Protein AF-A0AAW4NFK6-F1 (afdb_monomer_lite)

Structure (mmCIF, N/CA/C/O backbone):
data_AF-A0AAW4NFK6-F1
#
_entry.id   AF-A0AAW4NFK6-F1
#
loop_
_atom_site.group_PDB
_atom_site.id
_atom_site.type_symbol
_atom_site.label_atom_id
_atom_site.label_alt_id
_atom_site.label_comp_id
_atom_site.label_asym_id
_atom_site.label_entity_id
_atom_site.label_seq_id
_atom_site.pdbx_PDB_ins_code
_atom_site.Cartn_x
_atom_site.Cartn_y
_atom_site.Cartn_z
_atom_site.occupancy
_atom_site.B_iso_or_equiv
_atom_site.auth_seq_id
_atom_site.auth_comp_id
_atom_site.auth_asym_id
_atom_site.auth_atom_id
_atom_site.pdbx_PDB_model_num
ATOM 1 N N . SER A 1 1 ? -17.044 43.569 -2.021 1.00 49.84 1 SER A N 1
ATOM 2 C CA . SER A 1 1 ? -17.349 42.137 -2.201 1.00 49.84 1 SER A CA 1
ATOM 3 C C . SER A 1 1 ? -16.428 41.500 -3.226 1.00 49.84 1 SER A C 1
ATOM 5 O O . SER A 1 1 ? -16.713 41.596 -4.406 1.00 49.84 1 SER A O 1
ATOM 7 N N . THR A 1 2 ? -15.342 40.859 -2.787 1.00 44.12 2 THR A N 1
ATOM 8 C CA . THR A 1 2 ? -14.491 39.955 -3.604 1.00 44.12 2 THR A CA 1
ATOM 9 C C . THR A 1 2 ? -13.781 38.915 -2.717 1.00 44.12 2 THR A C 1
ATOM 11 O O . THR A 1 2 ? -12.683 38.457 -3.010 1.00 44.12 2 THR A O 1
ATOM 14 N N . ALA A 1 3 ? -14.412 38.496 -1.616 1.00 42.59 3 ALA A N 1
ATOM 15 C CA . ALA A 1 3 ? -13.927 37.400 -0.776 1.00 42.59 3 ALA A CA 1
ATOM 16 C C . ALA A 1 3 ? -14.641 36.095 -1.172 1.00 42.59 3 ALA A C 1
ATOM 18 O O . ALA A 1 3 ? -15.567 35.675 -0.492 1.00 42.59 3 ALA A O 1
ATOM 19 N N . SER A 1 4 ? -14.303 35.491 -2.321 1.00 52.50 4 SER A N 1
ATOM 20 C CA . SER A 1 4 ? -15.000 34.259 -2.756 1.00 52.50 4 SER A CA 1
ATOM 21 C C . SER A 1 4 ? -14.193 33.263 -3.602 1.00 52.50 4 SER A C 1
ATOM 23 O O . SER A 1 4 ? -14.784 32.347 -4.171 1.00 52.50 4 SER A O 1
ATOM 25 N N . LEU A 1 5 ? -12.863 33.361 -3.693 1.00 42.22 5 LEU A N 1
ATOM 26 C CA . LEU A 1 5 ? -12.086 32.372 -4.469 1.00 42.22 5 LEU A CA 1
ATOM 27 C C . LEU A 1 5 ? -10.862 31.785 -3.748 1.00 42.22 5 LEU A C 1
ATOM 29 O O . LEU A 1 5 ? -10.361 30.752 -4.181 1.00 42.22 5 LEU A O 1
ATOM 33 N N . ALA A 1 6 ? -10.441 32.342 -2.607 1.00 37.84 6 ALA A N 1
ATOM 34 C CA . ALA A 1 6 ? -9.285 31.833 -1.857 1.00 37.84 6 ALA A CA 1
ATOM 35 C C . ALA A 1 6 ? -9.599 30.640 -0.924 1.00 37.84 6 ALA A C 1
ATOM 37 O O . ALA A 1 6 ? -8.694 29.911 -0.541 1.00 37.84 6 ALA A O 1
ATOM 38 N N . ASN A 1 7 ? -10.870 30.363 -0.608 1.00 40.41 7 ASN A N 1
ATOM 39 C CA . ASN A 1 7 ? -11.235 29.296 0.343 1.00 40.41 7 ASN A CA 1
ATOM 40 C C . ASN A 1 7 ? -11.409 27.896 -0.279 1.00 40.41 7 ASN A C 1
ATOM 42 O O . ASN A 1 7 ? -11.901 26.987 0.386 1.00 40.41 7 ASN A O 1
ATOM 46 N N . ARG A 1 8 ? -11.003 27.681 -1.540 1.00 42.06 8 ARG A N 1
ATOM 47 C CA . ARG A 1 8 ? -10.963 26.329 -2.141 1.00 42.06 8 ARG A CA 1
ATOM 48 C C . ARG A 1 8 ? -9.653 25.582 -1.897 1.00 42.06 8 ARG A C 1
ATOM 50 O O . ARG A 1 8 ? -9.606 24.376 -2.129 1.00 42.06 8 ARG A O 1
ATOM 57 N N . SER A 1 9 ? -8.619 26.242 -1.379 1.00 39.28 9 SER A N 1
ATOM 58 C CA . SER A 1 9 ? -7.409 25.564 -0.923 1.00 39.28 9 SER A CA 1
ATOM 59 C C . SER A 1 9 ? -7.578 25.117 0.528 1.00 39.28 9 SER A C 1
ATOM 61 O O . SER A 1 9 ? -6.996 25.694 1.440 1.00 39.28 9 SER A O 1
ATOM 63 N N . GLY A 1 10 ? -8.321 24.029 0.740 1.00 38.44 10 GLY A N 1
ATOM 64 C CA . GLY A 1 10 ? -8.174 23.174 1.928 1.00 38.44 10 GLY A CA 1
ATOM 65 C C . GLY A 1 10 ? -6.815 22.456 1.938 1.00 38.44 10 GLY A C 1
ATOM 66 O O . GLY A 1 10 ? -6.737 21.250 2.154 1.00 38.44 10 GLY A O 1
ATOM 67 N N . ILE A 1 11 ? -5.752 23.181 1.597 1.00 47.53 11 ILE A N 1
ATOM 68 C CA . ILE A 1 11 ? -4.374 22.724 1.607 1.00 47.53 11 ILE A CA 1
ATOM 69 C C . ILE A 1 11 ? -3.883 23.041 3.014 1.00 47.53 11 ILE A C 1
ATOM 71 O O . ILE A 1 11 ? -3.931 24.188 3.439 1.00 47.53 11 ILE A O 1
ATOM 75 N N . MET A 1 12 ? -3.431 22.005 3.716 1.00 44.34 12 MET A N 1
ATOM 76 C CA . MET A 1 12 ? -2.899 22.043 5.083 1.00 44.34 12 MET A CA 1
ATOM 77 C C . MET A 1 12 ? -3.910 21.915 6.230 1.00 44.34 12 MET A C 1
ATOM 79 O O . MET A 1 12 ? -3.696 22.446 7.314 1.00 44.34 12 MET A O 1
ATOM 83 N N . ALA A 1 13 ? -4.919 21.051 6.085 1.00 44.81 13 ALA A N 1
ATOM 84 C CA . ALA A 1 13 ? -5.114 20.128 7.202 1.00 44.81 13 ALA A CA 1
ATOM 85 C C . ALA A 1 13 ? -3.843 19.269 7.240 1.00 44.81 13 ALA A C 1
ATOM 87 O O . ALA A 1 13 ? -3.652 18.445 6.344 1.00 44.81 13 ALA A O 1
ATOM 88 N N . GLU A 1 14 ? -2.934 19.534 8.182 1.00 44.31 14 GLU A N 1
ATOM 89 C CA . GLU A 1 14 ? -1.810 18.650 8.499 1.00 44.31 14 GLU A CA 1
ATOM 90 C C . GLU A 1 14 ? -2.320 17.207 8.465 1.00 44.31 14 GLU A C 1
ATOM 92 O O . GLU A 1 14 ? -3.109 16.784 9.316 1.00 44.31 14 GLU A O 1
ATOM 97 N N . LYS A 1 15 ? -1.958 16.459 7.418 1.00 56.81 15 LYS A N 1
ATOM 98 C CA . LYS A 1 15 ? -2.422 15.087 7.238 1.00 56.81 15 LYS A CA 1
ATOM 99 C C . LYS A 1 15 ? -1.701 14.224 8.268 1.00 56.81 15 LYS A C 1
ATOM 101 O O . LYS A 1 15 ? -0.729 13.552 7.942 1.00 56.81 15 LYS A O 1
ATOM 106 N N . LYS A 1 16 ? -2.209 14.193 9.503 1.00 51.50 16 LYS A N 1
ATOM 107 C CA . LYS A 1 16 ? -1.746 13.305 10.587 1.00 51.50 16 LYS A CA 1
ATOM 108 C C . LYS A 1 16 ? -1.607 11.836 10.149 1.00 51.50 16 LYS A C 1
ATOM 110 O O . LYS A 1 16 ? -0.843 11.091 10.749 1.00 51.50 16 LYS A O 1
ATOM 115 N N . HIS A 1 17 ? -2.287 11.431 9.076 1.00 53.28 17 HIS A N 1
ATOM 116 C CA . HIS A 1 17 ? -2.276 10.062 8.550 1.00 53.28 17 HIS A CA 1
ATOM 117 C C . HIS A 1 17 ? -1.150 9.733 7.585 1.00 53.28 17 HIS A C 1
ATOM 119 O O . HIS A 1 17 ? -0.887 8.549 7.381 1.00 53.28 17 HIS A O 1
ATOM 125 N N . GLN A 1 18 ? -0.448 10.736 7.046 1.00 57.03 18 GLN A N 1
ATOM 126 C CA . GLN A 1 18 ? 0.746 10.517 6.216 1.00 57.03 18 GLN A CA 1
ATOM 127 C C . GLN A 1 18 ? 1.913 9.888 6.992 1.00 57.03 18 GLN A C 1
ATOM 129 O O . GLN A 1 18 ? 2.911 9.518 6.387 1.00 57.03 18 GLN A O 1
ATOM 134 N N . LEU A 1 19 ? 1.781 9.739 8.313 1.00 72.50 19 LEU A N 1
ATOM 135 C CA . LEU A 1 19 ? 2.794 9.150 9.187 1.00 72.50 19 LEU A CA 1
ATOM 136 C C . LEU A 1 19 ? 2.480 7.708 9.614 1.00 72.50 19 LEU A C 1
ATOM 138 O O . LEU A 1 19 ? 3.334 7.066 10.214 1.00 72.50 19 LEU A O 1
ATOM 142 N N . THR A 1 20 ? 1.279 7.189 9.330 1.00 90.75 20 THR A N 1
ATOM 143 C CA . THR A 1 20 ? 0.931 5.793 9.658 1.00 90.75 20 THR A CA 1
ATOM 144 C C . THR A 1 20 ? 1.395 4.850 8.552 1.00 90.75 20 THR A C 1
ATOM 146 O O . THR A 1 20 ? 1.312 5.208 7.376 1.00 90.75 20 THR A O 1
ATOM 149 N N . ALA A 1 21 ? 1.802 3.625 8.899 1.00 94.62 21 ALA A N 1
ATOM 150 C CA . ALA A 1 21 ? 2.204 2.614 7.916 1.00 94.62 21 ALA A CA 1
ATOM 151 C C . ALA A 1 21 ? 1.126 2.405 6.837 1.00 94.62 21 ALA A C 1
ATOM 153 O O . ALA A 1 21 ? 1.408 2.442 5.637 1.00 94.62 21 ALA A O 1
ATOM 154 N N . LEU A 1 22 ? -0.137 2.287 7.262 1.00 95.25 22 LEU A N 1
ATOM 155 C CA . LEU A 1 22 ? -1.282 2.118 6.368 1.00 95.25 22 LEU A CA 1
ATOM 156 C C . LEU A 1 22 ? -1.531 3.342 5.475 1.00 95.25 22 LEU A C 1
ATOM 158 O O . LEU A 1 22 ? -1.837 3.181 4.295 1.00 95.25 22 LEU A O 1
ATOM 162 N N . GLY A 1 23 ? -1.388 4.556 6.010 1.00 94.06 23 GLY A N 1
ATOM 163 C CA . GLY A 1 23 ? -1.539 5.791 5.241 1.00 94.06 23 GLY A CA 1
ATOM 164 C C . GLY A 1 23 ? -0.451 5.960 4.179 1.00 94.06 23 GLY A C 1
ATOM 165 O O . GLY A 1 23 ? -0.766 6.280 3.032 1.00 94.06 23 GLY A O 1
ATOM 166 N N . ILE A 1 24 ? 0.807 5.670 4.529 1.00 95.25 24 ILE A N 1
ATOM 167 C CA . ILE A 1 24 ? 1.942 5.690 3.592 1.00 95.25 24 ILE A CA 1
ATOM 168 C C . ILE A 1 24 ? 1.711 4.671 2.471 1.00 95.25 24 ILE A C 1
ATOM 170 O O . ILE A 1 24 ? 1.812 5.014 1.290 1.00 95.25 24 ILE A O 1
ATOM 174 N N . ALA A 1 25 ? 1.345 3.437 2.831 1.00 96.56 25 ALA A N 1
ATOM 175 C CA . ALA A 1 25 ? 1.068 2.380 1.866 1.00 96.56 25 ALA A CA 1
ATOM 176 C C . ALA A 1 25 ? -0.089 2.760 0.930 1.00 96.56 25 ALA A C 1
ATOM 178 O O . ALA A 1 25 ? 0.041 2.630 -0.286 1.00 96.56 25 ALA A O 1
ATOM 179 N N . TYR A 1 26 ? -1.183 3.303 1.477 1.00 95.75 26 TYR A N 1
ATOM 180 C CA . TYR A 1 26 ? -2.333 3.774 0.706 1.00 95.75 26 TYR A CA 1
ATOM 181 C C . TYR A 1 26 ? -1.957 4.879 -0.293 1.00 95.75 26 TYR A C 1
ATOM 183 O O . TYR A 1 26 ? -2.312 4.795 -1.469 1.00 95.75 26 TYR A O 1
ATOM 191 N N . GLU A 1 27 ? -1.226 5.914 0.133 1.00 94.94 27 GLU A N 1
ATOM 192 C CA . GLU A 1 27 ? -0.818 6.985 -0.783 1.00 94.94 27 GLU A CA 1
ATOM 193 C C . GLU A 1 27 ? 0.089 6.461 -1.906 1.00 94.94 27 GLU A C 1
ATOM 195 O O . GLU A 1 27 ? -0.026 6.911 -3.050 1.00 94.94 27 GLU A O 1
ATOM 200 N N . ALA A 1 28 ? 0.948 5.483 -1.612 1.00 96.12 28 ALA A N 1
ATOM 201 C CA . ALA A 1 28 ? 1.808 4.860 -2.607 1.00 96.12 28 ALA A CA 1
ATOM 202 C C . ALA A 1 28 ? 1.017 4.078 -3.666 1.00 96.12 28 ALA A C 1
ATOM 204 O O . ALA A 1 28 ? 1.228 4.308 -4.857 1.00 96.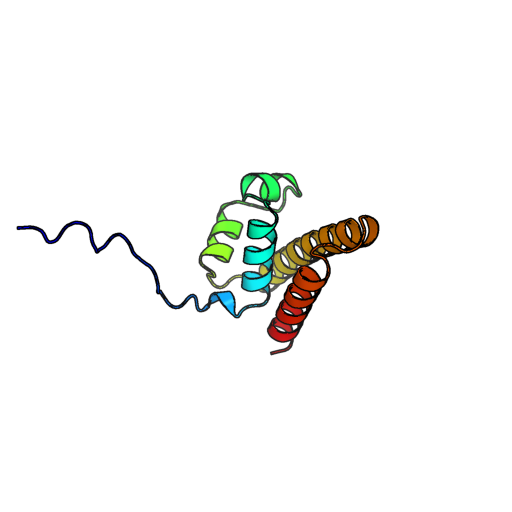12 28 ALA A O 1
ATOM 205 N N . VAL A 1 29 ? 0.057 3.225 -3.280 1.00 96.81 29 VAL A N 1
ATOM 206 C CA . VAL A 1 29 ? -0.765 2.505 -4.276 1.00 96.81 29 VAL A CA 1
ATOM 207 C C . VAL A 1 29 ? -1.611 3.453 -5.130 1.00 96.81 29 VAL A C 1
ATOM 209 O O . VAL A 1 29 ? -1.754 3.228 -6.332 1.00 96.81 29 VAL A O 1
ATOM 212 N N . ILE A 1 30 ? -2.101 4.564 -4.570 1.00 95.25 30 ILE A N 1
ATOM 213 C CA . ILE A 1 30 ? -2.810 5.588 -5.354 1.00 95.25 30 ILE A CA 1
ATOM 214 C C . ILE A 1 30 ? -1.874 6.230 -6.389 1.00 95.25 30 ILE A C 1
ATOM 216 O O . ILE A 1 30 ? -2.261 6.369 -7.550 1.00 95.25 30 ILE A O 1
ATOM 220 N N . LYS A 1 31 ? -0.629 6.563 -6.012 1.00 95.50 31 LYS A N 1
ATOM 221 C CA . LYS A 1 31 ? 0.397 7.091 -6.936 1.00 95.50 31 LYS A CA 1
ATOM 222 C C . LYS A 1 31 ? 0.801 6.088 -8.021 1.00 95.50 31 LYS A C 1
ATOM 224 O O . LYS A 1 31 ? 1.147 6.502 -9.121 1.00 95.50 31 LYS A O 1
ATOM 229 N N . LEU A 1 32 ? 0.704 4.789 -7.740 1.00 95.69 32 LEU A N 1
ATOM 230 C CA . LEU A 1 32 ? 0.880 3.716 -8.725 1.00 95.69 32 LEU A CA 1
ATOM 231 C C . LEU A 1 32 ? -0.329 3.533 -9.663 1.00 95.69 32 LEU A C 1
ATOM 233 O O . LEU A 1 32 ? -0.298 2.688 -10.554 1.00 95.69 32 LEU A O 1
ATOM 237 N N . GLY A 1 33 ? -1.399 4.316 -9.494 1.00 94.94 33 GLY A N 1
ATOM 238 C CA . GLY A 1 33 ? -2.570 4.290 -10.371 1.00 94.94 33 GLY A CA 1
ATOM 239 C C . GLY A 1 33 ? -3.640 3.267 -9.978 1.00 94.94 33 GLY A C 1
ATOM 240 O O . GLY A 1 33 ? -4.526 2.965 -10.794 1.00 94.94 33 GLY A O 1
ATOM 241 N N . TYR A 1 34 ? -3.594 2.739 -8.749 1.00 94.88 34 TYR A N 1
ATOM 242 C CA . TYR A 1 34 ? -4.664 1.916 -8.183 1.00 94.88 34 TYR A CA 1
ATOM 243 C C . TYR A 1 34 ? -5.783 2.804 -7.637 1.00 94.88 34 TYR A C 1
ATOM 245 O O . TYR A 1 34 ? -5.744 3.270 -6.504 1.00 94.88 34 TYR A O 1
ATOM 253 N N . THR A 1 35 ? -6.817 3.032 -8.442 1.00 94.00 35 THR A N 1
ATOM 254 C CA . THR A 1 35 ? -8.043 3.702 -7.990 1.00 94.00 35 THR A CA 1
ATOM 255 C C . THR A 1 35 ? -8.805 2.835 -6.983 1.00 94.00 35 THR A C 1
ATOM 257 O O . THR A 1 35 ? -8.645 1.615 -6.957 1.00 94.00 35 THR A O 1
ATOM 260 N N . HIS A 1 36 ? -9.727 3.428 -6.212 1.00 91.56 36 HIS A N 1
ATOM 261 C CA . HIS A 1 36 ? -10.623 2.650 -5.337 1.00 91.56 36 HIS A CA 1
ATOM 262 C C . HIS A 1 36 ? -11.395 1.570 -6.101 1.00 91.56 36 HIS A C 1
ATOM 264 O O . HIS A 1 36 ? -11.559 0.466 -5.595 1.00 91.56 36 HIS A O 1
ATOM 270 N N . SER A 1 37 ? -11.803 1.858 -7.342 1.00 90.81 37 SER A N 1
ATOM 271 C CA . SER A 1 37 ? -12.459 0.880 -8.214 1.00 90.81 37 SER A CA 1
ATOM 272 C C . SER A 1 37 ? -11.556 -0.276 -8.620 1.00 90.81 37 SER A C 1
ATOM 274 O O . SER A 1 37 ? -12.025 -1.407 -8.680 1.00 90.81 37 SER A O 1
ATOM 276 N N . LYS A 1 38 ? -10.269 -0.024 -8.886 1.00 93.62 38 LYS A N 1
ATOM 277 C CA . LYS A 1 38 ? -9.308 -1.096 -9.162 1.00 93.62 38 LYS A CA 1
ATOM 278 C C . LYS A 1 38 ? -9.067 -1.938 -7.916 1.00 93.62 38 LYS A C 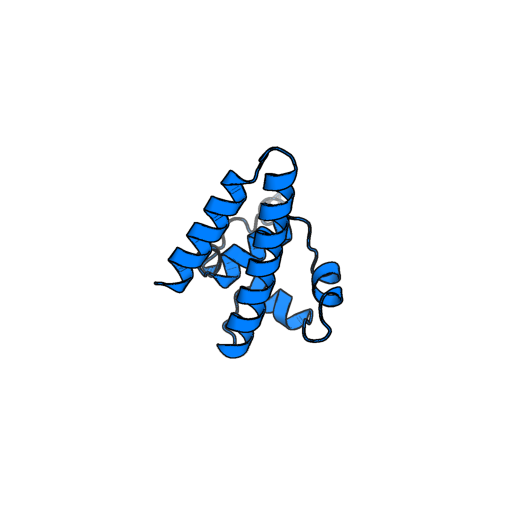1
ATOM 280 O O . LYS A 1 38 ? -9.110 -3.154 -8.015 1.00 93.62 38 LYS A O 1
ATOM 285 N N . LEU A 1 39 ? -8.886 -1.304 -6.756 1.00 93.88 39 LEU A N 1
ATOM 286 C CA . LEU A 1 39 ? -8.673 -2.003 -5.488 1.00 93.88 39 LEU A CA 1
ATOM 287 C C . LEU A 1 39 ? -9.866 -2.894 -5.123 1.00 93.88 39 LEU A C 1
ATOM 289 O O . LEU A 1 39 ? -9.672 -4.066 -4.837 1.00 93.88 39 LEU A O 1
ATOM 293 N N . ALA A 1 40 ? -11.097 -2.385 -5.219 1.00 91.06 40 ALA A N 1
ATOM 294 C CA . ALA A 1 40 ? -12.310 -3.161 -4.940 1.00 91.06 40 ALA A CA 1
ATOM 295 C C . ALA A 1 40 ? -12.520 -4.361 -5.886 1.00 91.06 40 ALA A C 1
ATOM 297 O O . ALA A 1 40 ? -13.315 -5.244 -5.588 1.00 91.06 40 ALA A O 1
ATOM 298 N N . ARG A 1 41 ? -11.824 -4.399 -7.030 1.00 92.00 41 ARG A N 1
ATOM 299 C CA . ARG A 1 41 ? -11.853 -5.526 -7.974 1.00 92.00 41 ARG A CA 1
ATOM 300 C C . ARG A 1 41 ? -10.763 -6.570 -7.714 1.00 92.00 41 ARG A C 1
ATOM 302 O O . ARG A 1 41 ? -10.798 -7.609 -8.361 1.00 92.00 41 ARG A O 1
ATOM 309 N N . LEU A 1 42 ? -9.797 -6.299 -6.830 1.00 89.81 42 LEU A N 1
ATOM 31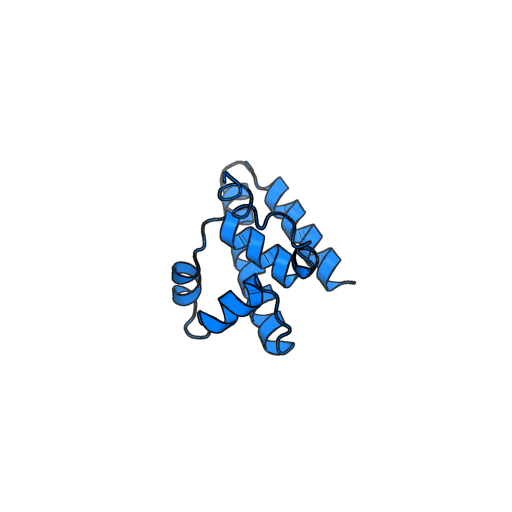0 C CA . LEU A 1 42 ? -8.713 -7.241 -6.525 1.00 89.81 42 LEU A CA 1
ATOM 311 C C . LEU A 1 42 ? -9.176 -8.386 -5.621 1.00 89.81 42 LEU A C 1
ATOM 313 O O . LEU A 1 42 ? -8.713 -9.508 -5.785 1.00 89.81 42 LEU A O 1
ATOM 317 N N . ASP A 1 43 ? -10.068 -8.097 -4.674 1.00 86.69 43 ASP A N 1
ATOM 318 C CA . ASP A 1 43 ? -10.570 -9.050 -3.685 1.00 86.69 43 ASP A CA 1
ATOM 319 C C . ASP A 1 43 ? -11.964 -8.604 -3.218 1.00 86.69 43 ASP A C 1
ATOM 321 O O . ASP A 1 43 ? -12.182 -7.420 -2.949 1.00 86.69 43 ASP A O 1
ATOM 325 N N . SER A 1 44 ? -12.909 -9.540 -3.098 1.00 85.69 44 SER A N 1
ATOM 326 C CA . SER A 1 44 ? -14.291 -9.260 -2.674 1.00 85.69 44 SER A CA 1
ATOM 327 C C . SER A 1 44 ? -14.409 -8.709 -1.248 1.00 85.69 44 SER A C 1
ATOM 329 O O . SER A 1 44 ? -15.428 -8.120 -0.892 1.00 85.69 44 SER A O 1
ATOM 331 N N . SER A 1 45 ? -13.379 -8.890 -0.422 1.00 89.06 45 SER A N 1
ATOM 332 C CA . SER A 1 45 ? -13.294 -8.385 0.953 1.00 89.06 45 SER A CA 1
ATOM 333 C C . SER A 1 45 ? -12.955 -6.890 1.006 1.00 89.06 45 SER A C 1
ATOM 335 O O . SER A 1 45 ? -13.088 -6.249 2.056 1.00 89.06 45 SER A O 1
ATOM 337 N N . ILE A 1 46 ? -12.517 -6.310 -0.117 1.00 91.25 46 ILE A N 1
ATOM 338 C CA . ILE A 1 46 ? -12.199 -4.889 -0.233 1.00 91.25 46 ILE A CA 1
ATOM 339 C C . ILE A 1 46 ? -13.482 -4.110 -0.500 1.00 91.25 46 ILE A C 1
ATOM 341 O O . ILE A 1 46 ? -14.213 -4.386 -1.447 1.00 91.25 46 ILE A O 1
ATOM 345 N N . ASN A 1 47 ? -13.742 -3.075 0.298 1.00 91.56 47 ASN A N 1
ATOM 346 C CA . ASN A 1 47 ? -14.930 -2.248 0.126 1.00 91.56 47 ASN A CA 1
ATOM 347 C C . ASN A 1 47 ? -14.608 -0.748 0.155 1.00 91.56 47 ASN A C 1
ATOM 349 O O . ASN A 1 47 ? -13.674 -0.278 0.809 1.00 91.56 47 ASN A O 1
ATOM 353 N N . TYR A 1 48 ? -15.422 0.017 -0.573 1.00 91.31 48 TYR A N 1
ATOM 354 C CA . TYR A 1 48 ? -15.279 1.466 -0.704 1.00 91.31 48 TYR A CA 1
ATOM 355 C C . TYR A 1 48 ? -15.354 2.230 0.626 1.00 91.31 48 TYR A C 1
ATOM 357 O O . TYR A 1 48 ? -14.529 3.127 0.824 1.00 91.31 48 TYR A O 1
ATOM 365 N N . PRO A 1 49 ? -16.289 1.918 1.549 1.00 93.31 49 PRO A N 1
ATOM 366 C CA . PRO A 1 49 ? -16.329 2.578 2.852 1.00 93.31 49 PRO A CA 1
ATOM 367 C C . PRO A 1 49 ? -15.008 2.469 3.618 1.00 93.31 49 PRO A C 1
ATOM 369 O O . PRO A 1 49 ? -14.526 3.466 4.156 1.00 93.31 49 PRO A O 1
ATOM 372 N N . THR A 1 50 ? -14.383 1.292 3.622 1.00 93.31 50 THR A N 1
ATOM 373 C CA . THR A 1 50 ? -13.101 1.078 4.290 1.00 93.31 50 THR A CA 1
ATOM 374 C C . THR A 1 50 ? -11.967 1.829 3.593 1.00 93.31 50 THR A C 1
ATOM 376 O O . THR A 1 50 ? -11.206 2.516 4.269 1.00 93.31 50 THR A O 1
ATOM 379 N N . LEU A 1 51 ? -11.892 1.811 2.258 1.00 93.38 51 LEU A N 1
ATOM 380 C CA . LEU A 1 51 ? -10.901 2.604 1.511 1.00 93.38 51 LEU A CA 1
ATOM 381 C C . LEU A 1 51 ? -11.030 4.112 1.783 1.00 93.38 51 LEU A C 1
ATOM 383 O O . LEU A 1 51 ? -10.029 4.818 1.911 1.00 93.38 51 LEU A O 1
ATOM 387 N N . ARG A 1 52 ? -12.263 4.615 1.918 1.00 92.62 52 ARG A N 1
ATOM 388 C CA . ARG A 1 52 ? -12.525 6.003 2.316 1.00 92.62 52 ARG A CA 1
ATOM 389 C C . ARG A 1 52 ? -12.071 6.278 3.747 1.00 92.62 52 ARG A C 1
ATOM 391 O O . ARG A 1 52 ? -11.451 7.308 3.986 1.00 92.62 52 ARG A O 1
ATOM 398 N N . ASN A 1 53 ? -12.336 5.364 4.678 1.00 93.25 53 ASN A N 1
ATOM 399 C CA . ASN A 1 53 ? -11.864 5.494 6.055 1.00 93.25 53 ASN A CA 1
ATOM 400 C C . ASN A 1 53 ? -10.336 5.532 6.131 1.00 93.25 53 ASN A C 1
ATOM 402 O O . ASN A 1 53 ? -9.820 6.337 6.893 1.00 93.25 53 ASN A O 1
ATOM 406 N N . ILE A 1 54 ? -9.628 4.743 5.316 1.00 93.00 54 ILE A N 1
ATOM 407 C CA . ILE A 1 54 ? -8.160 4.768 5.229 1.00 93.00 54 ILE A CA 1
ATOM 408 C C . ILE A 1 54 ? -7.663 6.105 4.669 1.00 93.00 54 ILE A C 1
ATOM 410 O O . ILE A 1 54 ? -6.769 6.717 5.244 1.00 93.00 54 ILE A O 1
ATOM 414 N N . ARG A 1 55 ? -8.276 6.600 3.587 1.00 90.81 55 ARG A N 1
ATOM 415 C CA . ARG A 1 55 ? -7.954 7.915 3.004 1.00 90.81 55 ARG A CA 1
ATOM 416 C C . ARG A 1 55 ? -8.122 9.051 4.015 1.00 90.81 55 ARG A C 1
ATOM 418 O O . ARG A 1 55 ? -7.298 9.957 4.074 1.00 90.81 55 ARG A O 1
ATOM 425 N N . ASP A 1 56 ? -9.201 8.995 4.787 1.00 89.50 56 ASP A N 1
ATOM 426 C CA . ASP A 1 56 ? -9.526 9.965 5.832 1.00 89.50 56 ASP A CA 1
ATOM 427 C C . ASP A 1 56 ? -8.812 9.611 7.172 1.00 89.50 56 ASP A C 1
ATOM 429 O O . ASP A 1 56 ? -9.030 10.284 8.181 1.00 89.50 56 ASP A O 1
ATOM 433 N N . GLY A 1 57 ? -8.002 8.533 7.176 1.00 88.25 57 GLY A N 1
ATOM 434 C CA . GLY A 1 57 ? -7.357 7.794 8.285 1.00 88.25 57 GLY A CA 1
ATOM 435 C C . GLY A 1 57 ? -8.139 7.720 9.591 1.00 88.25 57 GLY A C 1
ATOM 436 O O . GLY A 1 57 ? -7.638 7.893 10.703 1.00 88.25 57 GLY A O 1
ATOM 437 N N . LYS A 1 58 ? -9.425 7.434 9.475 1.00 89.94 58 LYS A N 1
ATOM 438 C CA . LYS A 1 58 ? -10.221 7.083 10.643 1.00 89.94 58 LYS A CA 1
ATOM 439 C C . LYS A 1 58 ? -9.642 5.820 11.278 1.00 89.94 58 LYS A C 1
ATOM 441 O O . LYS A 1 58 ? -9.271 4.891 10.564 1.00 89.94 58 LYS A O 1
ATOM 446 N N . LYS A 1 59 ? -9.619 5.776 12.614 1.00 87.75 59 LYS A N 1
ATOM 447 C CA . LYS A 1 59 ? -9.226 4.574 13.363 1.00 87.75 59 LYS A CA 1
ATOM 448 C C . LYS A 1 59 ? -10.045 3.376 12.894 1.00 87.75 59 LYS A C 1
ATOM 450 O O . LYS A 1 59 ? -11.265 3.485 12.746 1.00 87.75 59 LYS A O 1
ATOM 455 N N . MET A 1 60 ? -9.390 2.234 12.717 1.00 88.75 60 MET A N 1
ATOM 456 C CA . MET A 1 60 ? -10.061 0.993 12.357 1.00 88.75 60 MET A CA 1
ATOM 457 C C . MET A 1 60 ? -9.716 -0.131 13.333 1.00 88.75 60 MET A C 1
ATOM 459 O O . MET A 1 60 ? -8.920 0.015 14.257 1.00 88.75 60 MET A O 1
ATOM 463 N N . LYS A 1 61 ? -10.363 -1.285 13.152 1.00 93.62 61 LYS A N 1
ATOM 464 C CA . LYS A 1 61 ? -9.987 -2.494 13.885 1.00 93.62 61 LYS A CA 1
ATOM 465 C C . LYS A 1 61 ? -8.602 -2.945 13.416 1.00 93.62 61 LYS A C 1
ATOM 467 O O . LYS A 1 61 ? -8.369 -3.031 12.212 1.00 93.62 61 LYS A O 1
ATOM 472 N N . LYS A 1 62 ? -7.741 -3.349 14.354 1.00 92.25 62 LYS A N 1
ATOM 473 C CA . LYS A 1 62 ? -6.366 -3.812 14.083 1.00 92.25 62 LYS A CA 1
ATOM 474 C C . LYS A 1 62 ? -6.287 -4.906 13.009 1.00 92.25 62 LYS A C 1
ATOM 476 O O . LYS A 1 62 ? -5.385 -4.896 12.181 1.00 92.25 62 LYS A O 1
ATOM 481 N N . ALA A 1 63 ? -7.247 -5.835 12.990 1.00 93.94 63 ALA A N 1
ATOM 482 C CA . ALA A 1 63 ? -7.321 -6.877 11.962 1.00 93.94 63 ALA A CA 1
ATOM 483 C C . ALA A 1 63 ? -7.565 -6.298 10.557 1.00 93.94 63 ALA A C 1
ATOM 485 O O . ALA A 1 63 ? -6.920 -6.707 9.596 1.00 93.94 63 ALA A O 1
ATOM 486 N N . THR A 1 64 ? -8.458 -5.310 10.444 1.00 93.25 64 THR A N 1
ATOM 487 C CA . THR A 1 64 ? -8.737 -4.614 9.183 1.00 93.25 64 THR A CA 1
ATOM 488 C C . THR A 1 64 ? -7.527 -3.798 8.739 1.00 93.25 64 THR A C 1
ATOM 490 O O . THR A 1 64 ? -7.150 -3.873 7.578 1.00 93.25 64 THR A O 1
ATOM 493 N N . GLU A 1 65 ? -6.873 -3.071 9.647 1.00 93.75 65 GLU A N 1
ATOM 494 C CA . GLU A 1 65 ? -5.652 -2.319 9.317 1.00 93.75 65 GLU A CA 1
ATOM 495 C C . GLU A 1 65 ? -4.557 -3.239 8.775 1.00 93.75 65 GLU A C 1
ATOM 497 O O . GLU A 1 65 ? -4.015 -2.966 7.708 1.00 93.75 65 GLU A O 1
ATOM 502 N N . ARG A 1 66 ? -4.303 -4.377 9.437 1.00 94.88 66 ARG A N 1
ATOM 503 C CA . ARG A 1 66 ? -3.314 -5.371 8.986 1.00 94.88 66 ARG A CA 1
ATOM 504 C C . ARG A 1 66 ? -3.646 -5.975 7.628 1.00 94.88 66 ARG A C 1
ATOM 506 O O . ARG A 1 66 ? -2.744 -6.136 6.812 1.00 94.88 66 ARG A O 1
ATOM 513 N N . PHE A 1 67 ? -4.917 -6.289 7.381 1.00 95.69 67 PHE A N 1
ATOM 514 C CA . PHE A 1 67 ? -5.361 -6.801 6.084 1.00 95.69 67 PHE A CA 1
ATOM 515 C C . PHE A 1 67 ? -5.043 -5.811 4.954 1.00 95.69 67 PHE A C 1
ATOM 517 O O . PHE A 1 67 ? -4.387 -6.179 3.982 1.00 95.69 67 PHE A O 1
ATOM 524 N N . TYR A 1 68 ? -5.448 -4.544 5.102 1.00 96.12 68 TYR A N 1
ATOM 525 C CA . TYR A 1 68 ? -5.216 -3.530 4.069 1.00 96.12 68 TYR A CA 1
ATOM 526 C C . TYR A 1 68 ? -3.741 -3.135 3.947 1.00 96.12 68 TYR A C 1
ATOM 528 O O . TYR A 1 68 ? -3.271 -2.909 2.836 1.00 96.12 68 TYR A O 1
ATOM 536 N N . LEU A 1 69 ? -3.000 -3.086 5.058 1.00 96.25 69 LEU A N 1
ATOM 537 C CA . LEU A 1 69 ? -1.568 -2.799 5.036 1.00 96.25 69 LEU A CA 1
ATOM 538 C C . LEU A 1 69 ? -0.816 -3.867 4.242 1.00 96.25 69 LEU A C 1
ATOM 540 O O . LEU A 1 69 ? -0.045 -3.522 3.349 1.00 96.25 69 LEU A O 1
ATOM 544 N N . LYS A 1 70 ? -1.093 -5.149 4.516 1.00 96.31 70 LYS A N 1
ATOM 545 C CA . LYS A 1 70 ? -0.509 -6.267 3.770 1.00 96.31 70 LYS A CA 1
ATOM 546 C C . LYS A 1 70 ? -0.854 -6.174 2.284 1.00 96.31 70 LYS A C 1
ATOM 548 O O . LYS A 1 70 ? 0.046 -6.188 1.456 1.00 96.31 70 LYS A O 1
ATOM 553 N N . LEU A 1 71 ? -2.135 -5.997 1.958 1.00 96.38 71 LEU A N 1
ATOM 554 C CA . LEU A 1 71 ? -2.593 -5.853 0.575 1.00 96.38 71 LEU A CA 1
ATOM 555 C C . LEU A 1 71 ? -1.835 -4.744 -0.171 1.00 96.38 71 LEU A C 1
ATOM 557 O O . LEU A 1 71 ? -1.369 -4.952 -1.288 1.00 96.38 71 LEU A O 1
ATOM 561 N N . PHE A 1 72 ? -1.722 -3.553 0.418 1.00 97.19 72 PHE A N 1
ATOM 562 C CA . PHE A 1 72 ? -1.043 -2.435 -0.235 1.00 97.19 72 PHE A CA 1
ATOM 563 C C . PHE A 1 72 ? 0.461 -2.663 -0.351 1.00 97.19 72 PHE A C 1
ATOM 565 O O 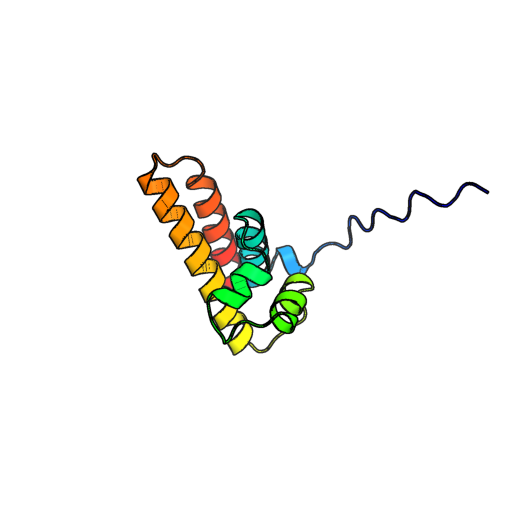. PHE A 1 72 ? 1.039 -2.334 -1.385 1.00 97.19 72 PHE A O 1
ATOM 572 N N . PHE A 1 73 ? 1.083 -3.256 0.668 1.00 97.38 73 PHE A N 1
ATOM 573 C CA . PHE A 1 73 ? 2.493 -3.625 0.623 1.00 97.38 73 PHE A CA 1
ATOM 574 C C . PHE A 1 73 ? 2.774 -4.632 -0.500 1.00 97.38 73 PHE A C 1
ATOM 576 O O . PHE A 1 73 ? 3.700 -4.421 -1.279 1.00 97.38 73 PHE A O 1
ATOM 583 N N . ASP A 1 74 ? 1.931 -5.655 -0.657 1.00 97.19 74 ASP A N 1
ATOM 584 C CA . ASP A 1 74 ? 2.062 -6.662 -1.716 1.00 97.19 74 ASP A CA 1
ATOM 585 C C . ASP A 1 74 ? 1.957 -6.029 -3.119 1.00 97.19 74 ASP A C 1
ATOM 587 O O . ASP A 1 74 ? 2.720 -6.372 -4.024 1.00 97.19 74 ASP A O 1
ATOM 591 N N . LEU A 1 75 ? 1.065 -5.046 -3.307 1.00 97.50 75 LEU A N 1
ATOM 592 C CA . LEU A 1 75 ? 0.949 -4.302 -4.571 1.00 97.50 75 LEU A CA 1
ATOM 593 C C . LEU A 1 75 ? 2.188 -3.449 -4.876 1.00 97.50 75 LEU A C 1
ATOM 595 O O . LEU A 1 75 ? 2.607 -3.372 -6.033 1.00 97.50 75 LEU A O 1
ATOM 599 N N . ILE A 1 76 ? 2.769 -2.813 -3.856 1.00 98.06 76 ILE A N 1
ATOM 600 C CA . ILE A 1 76 ? 4.006 -2.031 -3.989 1.00 98.06 76 ILE A CA 1
ATOM 601 C C . ILE A 1 76 ? 5.178 -2.961 -4.317 1.00 98.06 76 ILE A C 1
ATOM 603 O O . ILE A 1 76 ? 5.934 -2.666 -5.241 1.00 98.06 76 ILE A O 1
ATOM 607 N N . ASN A 1 77 ? 5.296 -4.095 -3.620 1.00 98.00 77 ASN A N 1
ATOM 608 C CA . ASN A 1 77 ? 6.351 -5.078 -3.859 1.00 98.00 77 ASN A CA 1
ATOM 609 C C . ASN A 1 77 ? 6.276 -5.652 -5.281 1.00 98.00 77 ASN A C 1
ATOM 611 O O . ASN A 1 77 ? 7.281 -5.703 -5.984 1.00 98.00 77 ASN A O 1
ATOM 615 N N . LYS A 1 78 ? 5.071 -5.991 -5.751 1.00 97.31 78 LYS A N 1
ATOM 616 C CA . LYS A 1 78 ? 4.862 -6.468 -7.123 1.00 97.31 78 LYS A CA 1
ATOM 617 C C . LYS A 1 78 ? 5.320 -5.451 -8.172 1.00 97.31 78 LYS A C 1
ATOM 619 O O . LYS A 1 78 ? 5.908 -5.819 -9.186 1.00 97.31 78 LYS A O 1
ATOM 624 N N . GLU A 1 79 ? 5.049 -4.167 -7.950 1.00 97.88 79 GLU A N 1
ATOM 625 C CA . GLU A 1 79 ? 5.515 -3.111 -8.850 1.00 97.88 79 GLU A CA 1
ATOM 626 C C . GLU A 1 79 ? 7.034 -2.900 -8.754 1.00 97.88 79 GLU A C 1
ATOM 628 O O . GLU A 1 79 ? 7.678 -2.654 -9.774 1.00 97.88 79 GLU A O 1
ATOM 633 N N . TYR A 1 80 ? 7.619 -3.031 -7.561 1.00 97.94 80 TYR A N 1
ATOM 634 C CA . TYR A 1 80 ? 9.069 -3.004 -7.368 1.00 97.94 80 TYR A CA 1
ATOM 635 C C . TYR A 1 80 ? 9.762 -4.119 -8.160 1.00 97.94 80 TYR A C 1
ATOM 637 O O . TYR A 1 80 ? 10.653 -3.828 -8.958 1.00 97.94 80 TYR A O 1
ATOM 645 N N . GLU A 1 81 ? 9.307 -5.365 -8.023 1.00 97.75 81 GLU A N 1
ATOM 646 C CA . GLU A 1 81 ? 9.831 -6.513 -8.774 1.00 97.75 81 GLU A CA 1
ATOM 647 C C . GLU A 1 81 ? 9.710 -6.296 -10.287 1.00 97.75 81 GLU A C 1
ATOM 649 O O . GLU A 1 81 ? 10.667 -6.525 -11.031 1.00 97.75 81 GLU A O 1
ATOM 654 N N . ARG A 1 82 ? 8.568 -5.764 -10.748 1.00 97.62 82 ARG A N 1
ATOM 655 C CA . ARG A 1 82 ? 8.364 -5.417 -12.160 1.00 97.62 82 ARG A CA 1
ATOM 656 C C . ARG A 1 82 ? 9.381 -4.385 -12.648 1.00 97.62 82 ARG A C 1
ATOM 658 O O . ARG A 1 82 ? 9.931 -4.543 -13.733 1.00 97.62 82 ARG A O 1
ATOM 665 N N . ARG A 1 83 ? 9.639 -3.326 -11.876 1.00 96.94 83 ARG A N 1
ATOM 666 C CA . ARG A 1 83 ? 10.615 -2.287 -12.249 1.00 96.94 83 ARG A CA 1
ATOM 667 C C . ARG A 1 83 ? 12.040 -2.814 -12.236 1.00 96.94 83 ARG A C 1
ATOM 669 O O . ARG A 1 83 ? 12.789 -2.510 -13.157 1.00 96.94 83 ARG A O 1
ATOM 676 N N . MET A 1 84 ? 12.390 -3.646 -11.257 1.00 97.38 84 MET A N 1
ATOM 677 C CA . MET A 1 84 ? 13.687 -4.326 -11.213 1.00 97.38 84 MET A CA 1
ATOM 678 C C . MET A 1 84 ? 13.912 -5.198 -12.453 1.00 97.38 84 MET A C 1
ATOM 680 O O . MET A 1 84 ? 14.983 -5.135 -13.050 1.00 97.38 84 MET A O 1
ATOM 684 N N . ALA A 1 85 ? 12.890 -5.934 -12.898 1.00 96.62 85 ALA A N 1
ATOM 685 C CA . ALA A 1 85 ? 12.958 -6.720 -14.131 1.00 96.62 85 ALA A CA 1
ATOM 686 C C . ALA A 1 85 ? 13.070 -5.855 -15.406 1.00 96.62 85 ALA A C 1
ATOM 688 O O . ALA A 1 85 ? 13.605 -6.316 -16.411 1.00 96.62 85 ALA A O 1
ATOM 689 N N . CYS A 1 86 ? 12.610 -4.599 -15.368 1.00 94.38 86 CYS A N 1
ATOM 690 C CA . CYS A 1 86 ? 12.629 -3.656 -16.493 1.00 94.38 86 CYS A CA 1
ATOM 691 C C . CYS A 1 86 ? 13.783 -2.632 -16.434 1.00 94.38 86 CYS A C 1
ATOM 693 O O . CYS A 1 86 ? 13.631 -1.510 -16.914 1.00 94.38 86 CYS A O 1
ATOM 695 N N . GLY A 1 87 ? 14.930 -2.987 -15.845 1.00 92.25 87 GLY A N 1
ATOM 696 C CA . GLY A 1 87 ? 16.117 -2.117 -15.812 1.00 92.25 87 GLY A CA 1
ATOM 697 C C . GLY A 1 87 ? 16.198 -1.170 -14.610 1.00 92.25 87 GLY A C 1
ATOM 698 O O . GLY A 1 87 ? 17.085 -0.324 -14.557 1.00 92.25 87 GLY A O 1
ATOM 699 N N . GLY A 1 88 ? 15.306 -1.319 -13.629 1.00 91.75 88 GLY A N 1
ATOM 700 C CA . GLY A 1 88 ? 15.411 -0.682 -12.313 1.00 91.75 88 GLY A CA 1
ATOM 701 C C . GLY A 1 88 ? 14.918 0.764 -12.230 1.00 91.75 88 GLY A C 1
ATOM 702 O O . GLY A 1 88 ? 14.956 1.345 -11.140 1.00 91.75 88 GLY A O 1
ATOM 703 N N . ASP A 1 89 ? 14.422 1.349 -13.326 1.00 94.25 89 ASP A N 1
ATOM 704 C CA . ASP A 1 89 ? 13.909 2.720 -13.298 1.00 94.25 89 ASP A CA 1
ATOM 705 C C . ASP A 1 89 ? 12.753 2.855 -12.296 1.00 94.25 89 ASP A C 1
ATOM 707 O O . ASP A 1 89 ? 11.799 2.075 -12.282 1.00 94.25 89 ASP A O 1
ATOM 711 N N . GLY A 1 90 ? 12.871 3.831 -11.397 1.00 91.75 90 GLY A N 1
ATOM 712 C CA . GLY A 1 90 ? 11.913 4.061 -10.324 1.00 91.75 90 GLY A CA 1
ATOM 713 C C . GLY A 1 90 ? 11.766 2.920 -9.304 1.00 91.75 90 GLY A C 1
ATOM 714 O O . GLY A 1 90 ? 10.792 2.944 -8.552 1.00 91.75 90 GLY A O 1
ATOM 715 N N . ALA A 1 91 ? 12.664 1.927 -9.249 1.00 95.31 91 ALA A N 1
ATOM 716 C CA . ALA A 1 91 ? 12.641 0.878 -8.220 1.00 95.31 91 ALA A CA 1
ATOM 717 C C . ALA A 1 91 ? 13.139 1.400 -6.858 1.00 95.31 91 ALA A C 1
ATOM 719 O O . ALA A 1 91 ? 12.557 1.098 -5.816 1.00 95.31 91 ALA A O 1
ATOM 720 N N . VAL A 1 92 ? 14.156 2.271 -6.866 1.00 95.75 92 VAL A N 1
ATOM 721 C CA . VAL A 1 92 ? 14.710 2.903 -5.651 1.00 95.75 92 VAL A CA 1
ATOM 722 C C . VAL A 1 92 ? 13.651 3.716 -4.901 1.00 95.75 92 VAL A C 1
ATOM 724 O O . VAL A 1 92 ? 13.575 3.655 -3.676 1.00 95.75 92 VAL A O 1
ATOM 727 N N . SER A 1 93 ? 12.785 4.442 -5.613 1.00 95.38 93 SER A N 1
ATOM 728 C CA . SER A 1 93 ? 11.716 5.216 -4.971 1.00 95.38 93 SER A CA 1
ATOM 729 C C . SER A 1 93 ? 10.677 4.324 -4.286 1.00 95.38 93 SER A C 1
ATOM 731 O O . SER A 1 93 ? 10.164 4.697 -3.232 1.00 95.38 93 SER A O 1
ATOM 733 N N . LEU A 1 94 ? 10.413 3.124 -4.814 1.00 96.75 94 LEU A N 1
ATOM 734 C CA . LEU A 1 94 ? 9.544 2.140 -4.162 1.00 96.75 94 LEU A CA 1
ATOM 735 C C . LEU A 1 94 ? 10.206 1.511 -2.936 1.00 96.75 94 LEU A C 1
ATOM 737 O O . LEU A 1 94 ? 9.541 1.374 -1.911 1.00 96.75 94 LEU A O 1
ATOM 741 N N . LEU A 1 95 ? 11.511 1.225 -2.988 1.00 96.12 95 LEU A N 1
ATOM 742 C CA . LEU A 1 95 ? 12.263 0.768 -1.813 1.00 96.12 95 LEU A CA 1
ATOM 743 C C . LEU A 1 95 ? 12.201 1.781 -0.666 1.00 96.12 95 LEU A C 1
ATOM 745 O O . LEU A 1 95 ? 11.978 1.395 0.480 1.00 96.12 95 LEU A O 1
ATOM 749 N N . ILE A 1 96 ? 12.337 3.077 -0.963 1.00 96.25 96 ILE A N 1
ATOM 750 C CA . ILE A 1 96 ? 12.204 4.141 0.045 1.00 96.25 96 ILE A CA 1
ATOM 751 C C . ILE A 1 96 ? 10.801 4.133 0.664 1.00 96.25 96 ILE A C 1
ATOM 753 O O . ILE A 1 96 ? 10.662 4.235 1.881 1.00 96.25 96 ILE A O 1
ATOM 757 N N . VAL A 1 97 ? 9.751 3.972 -0.146 1.00 96.38 97 VAL A N 1
ATOM 758 C CA . VAL A 1 97 ? 8.376 3.856 0.363 1.00 96.38 97 VAL A CA 1
ATOM 759 C C . VAL A 1 97 ? 8.226 2.638 1.276 1.00 96.38 97 VAL A C 1
ATOM 761 O O . VAL A 1 97 ? 7.686 2.772 2.372 1.00 96.38 97 VAL A O 1
ATOM 764 N N . MET A 1 98 ? 8.726 1.469 0.868 1.00 97.25 98 MET A N 1
ATOM 765 C CA . MET A 1 98 ? 8.665 0.243 1.673 1.00 97.25 98 MET A CA 1
ATOM 766 C C . MET A 1 98 ? 9.422 0.396 2.999 1.00 97.25 98 MET A C 1
ATOM 768 O O . MET A 1 98 ? 8.895 0.016 4.044 1.00 97.25 98 MET A O 1
ATOM 772 N N . LYS A 1 99 ? 10.604 1.02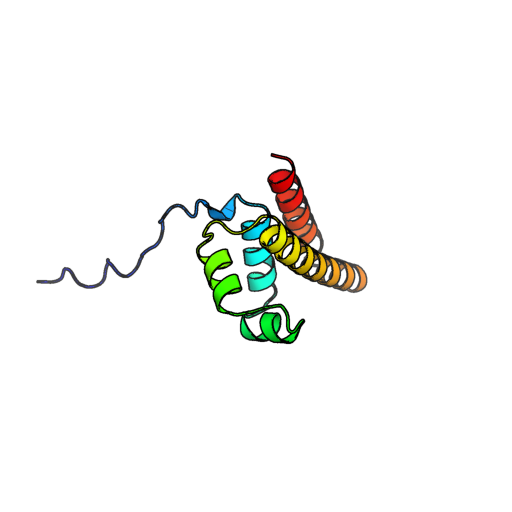9 2.979 1.00 96.75 99 LYS A N 1
ATOM 773 C CA . LYS A 1 99 ? 11.362 1.396 4.186 1.00 96.75 99 LYS A CA 1
ATOM 774 C C . LYS A 1 99 ? 10.523 2.262 5.124 1.00 96.75 99 LYS A C 1
ATOM 776 O O . LYS A 1 99 ? 10.414 1.949 6.303 1.00 96.75 99 LYS A O 1
ATOM 781 N N . ASN A 1 100 ? 9.884 3.308 4.602 1.00 95.38 100 ASN A N 1
ATOM 782 C CA . ASN A 1 100 ? 9.072 4.222 5.407 1.00 95.38 100 ASN A CA 1
ATOM 783 C C . ASN A 1 100 ? 7.835 3.533 6.010 1.00 95.38 100 ASN A C 1
ATOM 785 O O . ASN A 1 100 ? 7.447 3.855 7.130 1.00 95.38 100 ASN A O 1
ATOM 789 N N . ILE A 1 101 ? 7.227 2.576 5.296 1.00 95.94 101 ILE A N 1
ATOM 790 C CA . ILE A 1 101 ? 6.124 1.757 5.824 1.00 95.94 101 ILE A CA 1
ATOM 791 C C . ILE A 1 101 ? 6.609 0.914 7.009 1.00 95.94 101 ILE A C 1
ATOM 793 O O . ILE A 1 101 ? 5.963 0.910 8.053 1.00 95.94 101 ILE A O 1
ATOM 797 N N . LEU A 1 102 ? 7.752 0.234 6.865 1.00 94.69 102 LEU A N 1
ATOM 798 C CA . LEU A 1 102 ? 8.335 -0.589 7.929 1.00 94.69 102 LEU A CA 1
ATOM 799 C C . LEU A 1 102 ? 8.712 0.254 9.154 1.00 94.69 102 LEU A C 1
ATOM 801 O O . LEU A 1 102 ? 8.369 -0.106 10.275 1.00 94.69 102 LEU A O 1
ATOM 805 N N . GLU A 1 103 ? 9.355 1.403 8.948 1.00 94.62 103 GLU A N 1
ATOM 806 C CA . GLU A 1 103 ? 9.698 2.331 10.032 1.00 94.62 103 GLU A CA 1
ATOM 807 C C . GLU A 1 103 ? 8.464 2.876 10.760 1.00 94.62 103 GLU A C 1
ATOM 809 O O . GLU A 1 103 ? 8.542 3.167 11.951 1.00 94.62 103 GLU A O 1
ATOM 814 N N . ALA A 1 104 ? 7.333 3.028 10.068 1.00 92.62 104 ALA A N 1
ATOM 815 C CA . ALA A 1 104 ? 6.082 3.469 10.675 1.00 92.62 104 ALA A CA 1
ATOM 816 C C . ALA A 1 104 ? 5.334 2.350 11.421 1.00 92.62 104 ALA A C 1
ATOM 818 O O . ALA A 1 104 ? 4.604 2.656 12.355 1.00 92.62 104 ALA A O 1
ATOM 819 N N . GLU A 1 105 ? 5.493 1.080 11.029 1.00 89.31 105 GLU A N 1
ATOM 820 C CA . GLU A 1 105 ? 4.874 -0.071 11.716 1.00 89.31 105 GLU A CA 1
ATOM 821 C C . GLU A 1 105 ? 5.658 -0.488 12.974 1.00 89.31 105 GLU A C 1
ATOM 823 O O . GLU A 1 105 ? 5.094 -1.088 13.887 1.00 89.31 105 GLU A O 1
ATOM 828 N N . LEU A 1 106 ? 6.961 -0.184 13.023 1.00 87.50 106 LEU A N 1
ATOM 829 C CA . LEU A 1 106 ? 7.847 -0.499 14.152 1.00 87.50 106 LEU A CA 1
ATOM 830 C C . LEU A 1 106 ? 7.853 0.562 15.269 1.00 87.50 106 LEU A C 1
ATOM 832 O O . LEU A 1 106 ? 8.458 0.318 16.314 1.00 87.50 106 LEU A O 1
ATOM 836 N N . LYS A 1 107 ? 7.232 1.726 15.048 1.00 77.88 107 LYS A N 1
ATOM 837 C CA . LYS A 1 107 ? 7.066 2.797 16.046 1.00 77.88 107 LYS A CA 1
ATOM 838 C C . LYS A 1 107 ? 5.823 2.572 16.899 1.00 77.88 107 LYS A C 1
ATOM 840 O O . LYS A 1 107 ? 5.914 2.862 18.111 1.00 77.88 107 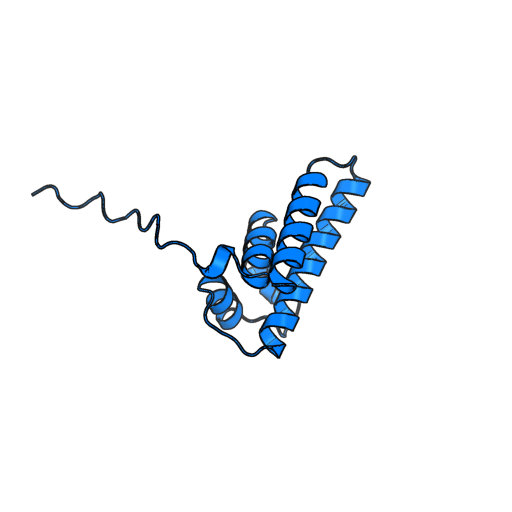LYS A O 1
#

pLDDT: mean 85.6, std 18.33, range [37.84, 98.06]

Secondary structure (DSSP, 8-state):
---SSGGG--TTS--GGGGSHHHHHHHHHHHTT--HHHHHTT-TT--HHHHHHHHTT----HHHHHHHHHHHHHHHHHHHHHHHHTT-TTHHHHHHHHHHHHHHH--

Radius of gyration: 16.1 Å; chains: 1; bounding box: 34×51×32 Å

Sequence (107 aa):
STASLANRSGIMAEKKHQLTALGIAYEAVIKLGYTHSKLARLDSSINYPTLRNIRDGKKMKKATERFYLKLFFDLINKEYERRMACGGDGAVSLLIVMKNILEAELK

Organism: NCBI:txid165179

Foldseek 3Di:
DPPDDPPPPPPDPPLPLCQALLLLLLVVVVVVVCDLVNVCVVDVPRDDVVNVCSPSVPDDDPVSSVVSSVVSLVVLVVVLVVCVVVVNVCNVVSVVSNVSSVVNVVD